Protein AF-T0TGS4-F1 (afdb_monomer)

Foldseek 3Di:
DCPDPVVVVVCVVVVDDDQDPVDNDPVSLVVLLCPLQVDPDDDDDDPPDPLLDLVVLLSVLVSCQSSVHWDKDKDWDFDPDVVRVVVVTDIDMDIFDTHGLPPQPDSDPVSSVVSSVVNVVRVVVRVVVVVVVVVVVVPPD

pLDDT: mean 76.98, std 15.71, range [35.34, 95.62]

Radius of gyration: 17.32 Å; Cα contacts (8 Å, |Δi|>4): 120; chains: 1; bounding box: 46×29×47 Å

Solvent-accessible surface area (backbone atoms only — not comparable to full-atom values): 8720 Å² total; per-residue (Å²): 132,68,85,48,71,68,60,34,48,52,44,46,73,74,65,59,71,91,74,58,77,90,65,70,45,78,69,57,58,48,54,60,27,49,46,49,62,77,43,102,53,84,84,88,81,79,69,92,55,63,98,77,45,62,70,54,38,40,56,51,46,54,41,31,60,77,36,71,48,65,48,69,52,72,48,82,46,56,64,93,46,71,66,38,57,73,72,65,53,71,71,47,74,49,74,49,70,73,44,78,58,83,84,55,88,52,89,48,72,69,39,30,48,52,49,37,48,55,54,45,54,44,50,54,51,49,50,57,55,51,48,60,66,55,58,63,63,77,72,77,122

Nearest PDB structures (foldseek):
  2kgw-assembly1_A  TM=3.150E-01  e=1.676E+00  Mycobacterium tuberculosis
  5k0t-assembly3_C  TM=2.343E-01  e=8.956E-01  Brucella suis 1330

Structure (mmCIF, N/CA/C/O backbone):
data_AF-T0TGS4-F1
#
_entry.id   AF-T0TGS4-F1
#
loop_
_atom_site.group_PDB
_atom_site.id
_atom_site.type_symbol
_atom_site.label_atom_id
_atom_site.label_alt_id
_atom_site.label_comp_id
_atom_site.label_asym_id
_atom_site.label_entity_id
_atom_site.label_seq_id
_atom_site.pdbx_PDB_ins_code
_atom_site.Cartn_x
_atom_site.Cartn_y
_atom_site.Cartn_z
_atom_site.occupancy
_atom_site.B_iso_or_equiv
_atom_site.auth_seq_id
_atom_site.auth_comp_id
_atom_site.auth_asym_id
_atom_site.auth_atom_id
_atom_site.pdbx_PDB_model_num
ATOM 1 N N . MET A 1 1 ? -9.926 7.895 -18.539 1.00 49.09 1 MET A N 1
ATOM 2 C CA . MET A 1 1 ? -9.840 6.414 -18.440 1.00 49.09 1 MET A CA 1
ATOM 3 C C . MET A 1 1 ? -11.183 5.696 -18.678 1.00 49.09 1 MET A C 1
ATOM 5 O O . MET A 1 1 ? -11.151 4.517 -18.992 1.00 49.09 1 MET A O 1
ATOM 9 N N . PHE A 1 2 ? -12.346 6.371 -18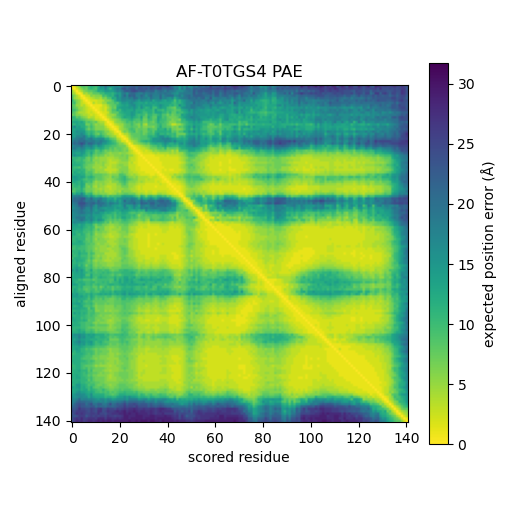.603 1.00 38.56 2 PHE A N 1
ATOM 10 C CA . PHE A 1 2 ? -13.676 5.739 -18.755 1.00 38.56 2 PHE A CA 1
ATOM 11 C C . PHE A 1 2 ? -14.432 6.046 -20.070 1.00 38.56 2 PHE A C 1
ATOM 13 O O . PHE A 1 2 ? -15.553 5.578 -20.232 1.00 38.56 2 PHE A O 1
ATOM 20 N N . GLU A 1 3 ? -13.856 6.799 -21.014 1.00 48.00 3 GLU A N 1
ATOM 21 C CA . GLU A 1 3 ? -14.573 7.244 -22.228 1.00 48.00 3 GLU A CA 1
ATOM 22 C C . GLU A 1 3 ? -14.690 6.175 -23.328 1.00 48.00 3 GLU A C 1
ATOM 24 O O . GLU A 1 3 ? -15.605 6.221 -24.147 1.00 48.00 3 GLU A O 1
ATOM 29 N N . ASN A 1 4 ? -13.812 5.167 -23.344 1.00 59.94 4 ASN A N 1
ATOM 30 C CA . ASN A 1 4 ? -13.871 4.104 -24.345 1.00 59.94 4 ASN A CA 1
ATOM 31 C C . ASN A 1 4 ? -14.807 2.974 -23.875 1.00 59.94 4 ASN A C 1
ATOM 33 O O . ASN A 1 4 ? -14.529 2.316 -22.871 1.00 59.94 4 ASN A O 1
ATOM 37 N N . ARG A 1 5 ? -15.913 2.734 -24.599 1.00 60.00 5 ARG A N 1
ATOM 38 C CA . ARG A 1 5 ? -16.982 1.776 -24.230 1.00 60.00 5 ARG A CA 1
ATOM 39 C C . ARG A 1 5 ? -16.473 0.362 -23.931 1.00 60.00 5 ARG A C 1
ATOM 41 O O . ARG A 1 5 ? -16.997 -0.279 -23.026 1.00 60.00 5 ARG A O 1
ATOM 48 N N . ILE A 1 6 ? -15.454 -0.108 -24.650 1.00 63.34 6 ILE A N 1
ATOM 49 C CA . ILE A 1 6 ? -14.900 -1.462 -24.482 1.00 63.34 6 ILE A CA 1
ATOM 50 C C . ILE A 1 6 ? -14.026 -1.539 -23.223 1.00 63.34 6 ILE A C 1
ATOM 52 O O . ILE A 1 6 ? -14.181 -2.445 -22.406 1.00 63.34 6 ILE A O 1
ATOM 56 N N . PHE A 1 7 ? -13.156 -0.548 -23.024 1.00 59.53 7 PHE A N 1
ATOM 57 C CA . PHE A 1 7 ? -12.259 -0.478 -21.868 1.00 59.53 7 PHE A CA 1
ATOM 58 C C . PHE A 1 7 ? -13.027 -0.205 -20.566 1.00 59.53 7 PHE A C 1
ATOM 60 O O . PHE A 1 7 ? -12.767 -0.826 -19.539 1.00 59.53 7 PHE A O 1
ATOM 67 N N . GLY A 1 8 ? -14.045 0.660 -20.622 1.00 60.84 8 GLY A N 1
ATOM 68 C CA . GLY A 1 8 ? -14.946 0.928 -19.504 1.00 60.84 8 GLY A CA 1
ATOM 69 C C . GLY A 1 8 ? -15.797 -0.284 -19.114 1.00 60.84 8 GLY A C 1
ATOM 70 O O . GLY A 1 8 ? -16.033 -0.497 -17.926 1.00 60.84 8 GLY A O 1
ATOM 71 N N . TRP A 1 9 ? -16.223 -1.106 -20.080 1.00 63.94 9 TRP A N 1
ATOM 72 C CA . TRP A 1 9 ? -16.910 -2.371 -19.799 1.00 63.94 9 TRP A CA 1
ATOM 73 C C . TRP A 1 9 ? -15.977 -3.387 -19.124 1.00 63.94 9 TRP A C 1
ATOM 75 O O . TRP A 1 9 ? -16.340 -3.939 -18.087 1.00 63.94 9 TRP A O 1
ATOM 85 N N . TRP A 1 10 ? -14.750 -3.553 -19.628 1.00 61.75 10 TRP A N 1
ATOM 86 C CA . TRP A 1 10 ? -13.732 -4.426 -19.026 1.00 61.75 10 TRP A CA 1
ATOM 87 C C . TRP A 1 10 ? -13.381 -4.030 -17.587 1.00 61.75 10 TRP A C 1
ATOM 89 O O . TRP A 1 10 ? -13.387 -4.865 -16.687 1.00 61.75 10 TRP A O 1
ATOM 99 N N . ILE A 1 11 ? -13.150 -2.740 -17.340 1.00 63.53 11 ILE A N 1
ATOM 100 C CA . ILE A 1 11 ? -12.844 -2.213 -16.003 1.00 63.53 11 ILE A CA 1
ATOM 101 C C . ILE A 1 11 ? -13.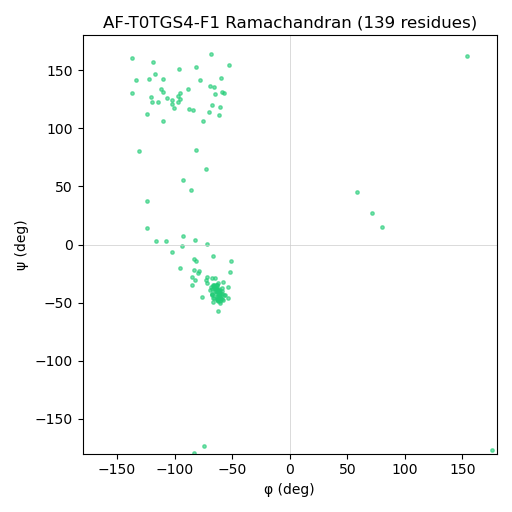995 -2.474 -15.017 1.00 63.53 11 ILE A C 1
ATOM 103 O O . ILE A 1 11 ? -13.753 -2.857 -13.871 1.00 63.53 11 ILE A O 1
ATOM 107 N N . ARG A 1 12 ? -15.251 -2.331 -15.462 1.00 64.31 12 ARG A N 1
ATOM 108 C CA . ARG A 1 12 ? -16.431 -2.655 -14.642 1.00 64.31 12 ARG A CA 1
ATOM 109 C C . ARG A 1 12 ? -16.556 -4.157 -14.374 1.00 64.31 12 ARG A C 1
ATOM 111 O O . ARG A 1 12 ? -16.894 -4.530 -13.255 1.00 64.31 12 ARG A O 1
ATOM 118 N N . MET A 1 13 ? -16.238 -5.008 -15.352 1.00 63.59 13 MET A N 1
ATOM 119 C CA . MET A 1 13 ? -16.202 -6.468 -15.174 1.00 63.59 13 MET A CA 1
ATOM 120 C C . MET A 1 13 ? -15.132 -6.903 -14.161 1.00 63.59 13 MET A C 1
ATOM 122 O O . MET A 1 13 ? -15.381 -7.804 -13.364 1.00 63.59 13 MET A O 1
ATOM 126 N N . CYS A 1 14 ? -13.990 -6.210 -14.107 1.00 62.06 14 CYS A N 1
ATOM 127 C CA . CYS A 1 14 ? -12.951 -6.418 -13.090 1.00 62.06 14 CYS A CA 1
ATOM 128 C C . CYS A 1 14 ? -13.344 -5.918 -11.683 1.00 62.06 14 CYS A C 1
ATOM 130 O O . CYS A 1 14 ? -12.550 -6.019 -10.750 1.00 62.06 14 CYS A O 1
ATOM 132 N N . GLY A 1 15 ? -14.555 -5.375 -11.507 1.00 62.75 15 GLY A N 1
ATOM 133 C CA . GLY A 1 15 ? -15.056 -4.898 -10.219 1.00 62.75 15 GLY A CA 1
ATOM 134 C C . GLY A 1 15 ? -14.545 -3.516 -9.813 1.00 62.75 15 GLY A C 1
ATOM 135 O O . GLY A 1 15 ? -14.683 -3.144 -8.646 1.00 62.75 15 GLY A O 1
ATOM 136 N N . ALA A 1 16 ? -13.970 -2.742 -10.740 1.00 66.62 16 ALA A N 1
ATOM 137 C CA . ALA A 1 16 ? -13.590 -1.366 -10.457 1.00 66.62 16 ALA A CA 1
ATOM 138 C C . ALA A 1 16 ? -14.839 -0.495 -10.275 1.00 66.62 16 ALA A C 1
ATOM 140 O O . ALA A 1 16 ? -15.802 -0.566 -11.042 1.00 66.62 16 ALA A O 1
ATOM 141 N N . PHE A 1 17 ? -14.802 0.356 -9.259 1.00 68.12 17 PHE A N 1
ATOM 142 C CA . PHE A 1 17 ? -15.886 1.257 -8.898 1.00 68.12 17 PHE A CA 1
ATOM 143 C C . PHE A 1 17 ? -15.371 2.699 -8.921 1.00 68.12 17 PHE A C 1
ATOM 145 O O . PHE A 1 17 ? -14.217 2.942 -8.556 1.00 68.12 17 PHE A O 1
ATOM 152 N N . PRO A 1 18 ? -16.190 3.663 -9.372 1.00 61.66 18 PRO A N 1
ATOM 153 C CA . PRO A 1 18 ? -15.809 5.065 -9.333 1.00 61.66 18 PRO A CA 1
ATOM 154 C C . PRO A 1 18 ? -15.670 5.510 -7.873 1.00 61.66 18 PRO A C 1
ATOM 156 O O . PRO A 1 18 ? -16.563 5.279 -7.057 1.00 61.66 18 PRO A O 1
ATOM 159 N N . ILE A 1 19 ? -14.542 6.137 -7.550 1.00 62.78 19 ILE A N 1
ATOM 160 C CA . ILE A 1 19 ? -14.341 6.827 -6.276 1.00 62.78 19 ILE A CA 1
ATOM 161 C C . ILE A 1 19 ? -14.549 8.310 -6.556 1.00 62.78 19 ILE A C 1
ATOM 163 O O . ILE A 1 19 ? -13.814 8.890 -7.355 1.00 62.78 19 ILE A O 1
ATOM 167 N N . ASP A 1 20 ? -15.563 8.897 -5.923 1.00 60.47 20 ASP A N 1
ATOM 168 C CA . ASP A 1 20 ? -15.764 10.343 -5.923 1.00 60.47 20 ASP A CA 1
ATOM 169 C C . ASP A 1 20 ? -14.662 10.987 -5.072 1.00 60.47 20 ASP A C 1
ATOM 171 O O . ASP A 1 20 ? -14.550 10.721 -3.871 1.00 60.47 20 ASP A O 1
ATOM 175 N N . ARG A 1 21 ? -13.796 11.755 -5.737 1.00 57.50 21 ARG A N 1
ATOM 176 C CA . ARG A 1 21 ? -12.652 12.445 -5.128 1.00 57.50 21 ARG A CA 1
ATOM 177 C C . ARG A 1 21 ? -12.971 13.890 -4.759 1.00 57.50 21 ARG A C 1
ATOM 179 O O . ARG A 1 21 ? -12.247 14.456 -3.951 1.00 57.50 21 ARG A O 1
ATOM 186 N N . GLU A 1 22 ? -14.009 14.477 -5.351 1.00 53.97 22 GLU A N 1
ATOM 187 C CA . GLU A 1 22 ? -14.363 15.886 -5.145 1.00 53.97 22 GLU A CA 1
ATOM 188 C C . GLU A 1 22 ? -15.181 16.061 -3.865 1.00 53.97 22 GLU A C 1
ATOM 190 O O . GLU A 1 22 ? -15.047 17.070 -3.179 1.00 53.97 22 GLU A O 1
ATOM 195 N N . ASN A 1 23 ? -15.961 15.043 -3.491 1.00 52.88 23 ASN A N 1
ATOM 196 C CA . ASN A 1 23 ? -16.652 14.980 -2.207 1.00 52.88 23 ASN A CA 1
ATOM 197 C C . ASN A 1 23 ? -16.413 13.625 -1.522 1.00 52.88 23 ASN A C 1
ATOM 199 O O . ASN A 1 23 ? -17.288 12.750 -1.558 1.00 52.88 23 ASN A O 1
ATOM 203 N N . PRO A 1 24 ? -15.259 13.427 -0.853 1.00 57.72 24 PRO A N 1
ATOM 204 C CA . PRO A 1 24 ? -14.954 12.207 -0.111 1.00 57.72 24 PRO A CA 1
ATOM 205 C C . PRO A 1 24 ? -15.781 12.137 1.186 1.00 57.72 24 PRO A C 1
ATOM 207 O O . PRO A 1 24 ? -15.269 12.182 2.301 1.00 57.72 24 PRO A O 1
ATOM 210 N N . GLY A 1 25 ? -17.104 12.037 1.068 1.00 59.38 25 GLY A N 1
ATOM 211 C CA . GLY A 1 25 ? -17.981 11.782 2.204 1.00 59.38 25 GLY A CA 1
ATOM 212 C C . GLY A 1 25 ? -17.782 10.362 2.744 1.00 59.38 25 GLY A C 1
ATOM 213 O O . GLY A 1 25 ? -17.306 9.469 2.041 1.00 59.38 25 GLY A O 1
ATOM 214 N N . GLN A 1 26 ? -18.253 10.088 3.967 1.00 63.06 26 GLN A N 1
ATOM 215 C CA . GLN A 1 26 ? -18.182 8.748 4.586 1.00 63.06 26 GLN A CA 1
ATOM 216 C C . GLN A 1 26 ? -18.737 7.611 3.701 1.00 63.06 26 GLN A C 1
ATOM 218 O O . GLN A 1 26 ? -18.366 6.446 3.851 1.00 63.06 26 GLN A O 1
ATOM 223 N N . LYS A 1 27 ? -19.629 7.931 2.753 1.00 65.19 27 LYS A N 1
ATOM 224 C CA . LYS A 1 27 ? -20.171 6.973 1.780 1.00 65.19 27 LYS A CA 1
ATOM 225 C C . LYS A 1 27 ? -19.112 6.455 0.796 1.00 65.19 27 LYS A C 1
ATOM 227 O O . LYS A 1 27 ? -19.177 5.276 0.452 1.00 65.19 27 LYS A O 1
ATOM 232 N N . ALA A 1 28 ? -18.136 7.275 0.399 1.00 69.00 28 ALA A N 1
ATOM 233 C CA . ALA A 1 28 ? -17.109 6.913 -0.581 1.00 69.00 28 ALA A CA 1
ATOM 234 C C . ALA A 1 28 ? -16.174 5.804 -0.063 1.00 69.00 28 ALA A C 1
ATOM 236 O O . ALA A 1 28 ? -15.829 4.887 -0.804 1.00 69.00 28 ALA A O 1
ATOM 237 N N . ILE A 1 29 ? -15.845 5.814 1.235 1.00 77.81 29 ILE A N 1
ATOM 238 C CA . ILE A 1 29 ? -15.015 4.773 1.872 1.00 77.81 29 ILE A CA 1
ATOM 239 C C . ILE A 1 29 ? -15.816 3.530 2.292 1.00 77.81 29 ILE A C 1
ATOM 241 O O . ILE A 1 29 ? -15.268 2.436 2.421 1.00 77.81 29 ILE A O 1
ATOM 245 N N . LYS A 1 30 ? -17.137 3.653 2.478 1.00 82.31 30 LYS A N 1
ATOM 246 C CA . LYS A 1 30 ? -17.989 2.551 2.954 1.00 82.31 30 LYS A CA 1
ATOM 247 C C . LYS A 1 30 ? -18.043 1.384 1.969 1.00 82.31 30 LYS A C 1
ATOM 249 O O . LYS A 1 30 ? -18.079 0.228 2.393 1.00 82.31 30 LYS A O 1
ATOM 254 N N . TYR A 1 31 ? -18.068 1.679 0.670 1.00 85.00 31 TYR A N 1
ATOM 255 C CA . TYR A 1 31 ? -18.081 0.656 -0.373 1.00 85.00 31 TYR A CA 1
ATOM 256 C C . TYR A 1 31 ? -16.816 -0.226 -0.349 1.00 85.00 31 TYR A C 1
ATOM 258 O O . TYR A 1 31 ? -16.977 -1.435 -0.157 1.00 85.00 31 TYR A O 1
ATOM 266 N N . PRO A 1 32 ? -15.580 0.318 -0.457 1.00 86.00 32 PRO A N 1
ATOM 267 C CA . PRO A 1 32 ? -14.370 -0.504 -0.419 1.00 86.00 32 PRO A CA 1
ATOM 268 C C . PRO A 1 32 ? -14.245 -1.310 0.874 1.00 86.00 32 PRO A C 1
ATOM 270 O O . PRO A 1 32 ? -13.914 -2.491 0.823 1.00 86.00 32 PRO A O 1
ATOM 273 N N . ILE A 1 33 ? -14.588 -0.723 2.026 1.00 89.62 33 ILE A N 1
ATOM 274 C CA . ILE A 1 33 ? -14.547 -1.424 3.318 1.00 89.62 33 ILE A CA 1
ATOM 275 C C . ILE A 1 33 ? -15.513 -2.615 3.337 1.00 89.62 33 ILE A C 1
ATOM 277 O O . ILE A 1 33 ? -15.144 -3.713 3.753 1.00 89.62 33 ILE A O 1
ATOM 281 N N . ASN A 1 34 ? -16.755 -2.424 2.885 1.00 89.31 34 ASN A N 1
ATOM 282 C CA . ASN A 1 34 ? -17.731 -3.512 2.824 1.00 89.31 34 ASN A CA 1
ATOM 283 C C . ASN A 1 34 ? -17.297 -4.613 1.856 1.00 89.31 34 ASN A C 1
ATOM 285 O O . ASN A 1 34 ? -17.488 -5.786 2.164 1.00 89.31 34 ASN A O 1
ATOM 289 N N . MET A 1 35 ? -16.727 -4.240 0.711 1.00 89.25 35 MET A N 1
ATOM 290 C CA . MET A 1 35 ? -16.223 -5.180 -0.285 1.00 89.25 35 MET A CA 1
ATOM 291 C C . MET A 1 35 ? -15.110 -6.053 0.314 1.00 89.25 35 MET A C 1
ATOM 293 O O . MET A 1 35 ? -15.232 -7.279 0.289 1.00 89.25 35 MET A O 1
ATOM 297 N N . LEU A 1 36 ? -14.114 -5.432 0.955 1.00 90.88 36 LEU A N 1
ATOM 298 C CA . LEU A 1 36 ? -13.004 -6.123 1.622 1.00 90.88 36 LEU A CA 1
ATOM 299 C C . LEU A 1 36 ? -13.465 -7.030 2.775 1.00 90.88 36 LEU A C 1
ATOM 301 O O . LEU A 1 36 ? -12.864 -8.068 3.019 1.00 90.88 36 LEU A O 1
ATOM 305 N N . ARG A 1 37 ? -14.534 -6.662 3.494 1.00 90.25 37 ARG A N 1
ATOM 306 C CA . ARG A 1 37 ? -15.037 -7.443 4.641 1.00 90.25 37 ARG A CA 1
ATOM 307 C C . ARG A 1 37 ? -15.984 -8.579 4.273 1.00 90.25 37 ARG A C 1
ATOM 309 O O . ARG A 1 37 ? -16.054 -9.561 5.003 1.00 90.25 37 ARG A O 1
ATOM 316 N N . LYS A 1 38 ? -16.805 -8.398 3.237 1.00 89.44 38 LYS A N 1
ATOM 317 C CA . LYS A 1 38 ? -17.917 -9.310 2.908 1.00 89.44 38 LYS A CA 1
ATOM 318 C C . LYS A 1 38 ? -17.611 -10.247 1.746 1.00 89.44 38 LYS A C 1
ATOM 320 O O . LYS A 1 38 ? -18.437 -11.098 1.433 1.00 89.44 38 LYS A O 1
ATOM 325 N N . SER A 1 39 ? -16.480 -10.072 1.072 1.00 86.06 39 SER A N 1
ATOM 326 C CA . SER A 1 39 ? -16.105 -10.889 -0.079 1.00 86.06 39 SER A CA 1
ATOM 327 C C . SER A 1 39 ? -14.633 -11.273 -0.026 1.00 86.06 39 SER A C 1
ATOM 329 O O . SER A 1 39 ? -13.848 -10.623 0.652 1.00 86.06 39 SER A O 1
ATOM 331 N N . ASN A 1 40 ? -14.252 -12.314 -0.767 1.00 84.25 40 ASN A N 1
ATOM 332 C CA . ASN A 1 40 ? -12.860 -12.747 -0.899 1.00 84.25 40 ASN A CA 1
ATOM 333 C C . ASN A 1 40 ? -12.131 -11.975 -2.015 1.00 84.25 40 ASN A C 1
ATOM 335 O O . ASN A 1 40 ? -11.538 -12.566 -2.915 1.00 84.25 40 ASN A O 1
ATOM 339 N N . ARG A 1 41 ? -12.288 -10.649 -2.035 1.00 84.25 41 ARG A N 1
ATOM 340 C CA . ARG A 1 41 ? -11.755 -9.771 -3.083 1.00 84.25 41 ARG A CA 1
ATOM 341 C C . ARG A 1 41 ? -10.742 -8.799 -2.494 1.00 84.25 41 ARG A C 1
ATOM 343 O O . ARG A 1 41 ? -10.911 -8.316 -1.378 1.00 84.25 41 ARG A O 1
ATOM 350 N N . SER A 1 42 ? -9.740 -8.465 -3.297 1.00 86.88 42 SER A N 1
ATOM 351 C CA . SER A 1 42 ? -8.730 -7.461 -2.969 1.00 86.88 42 SER A CA 1
ATOM 352 C C . SER A 1 42 ? -9.092 -6.106 -3.568 1.00 86.88 42 SER A C 1
ATOM 354 O O . SER A 1 42 ? -9.724 -6.023 -4.622 1.00 86.88 42 SER A O 1
ATOM 356 N N . LEU A 1 43 ? -8.659 -5.033 -2.908 1.00 87.88 43 LEU A N 1
ATOM 357 C CA . LEU A 1 43 ? -8.727 -3.678 -3.444 1.00 87.88 43 LEU A CA 1
ATOM 358 C C . LEU A 1 43 ? -7.344 -3.273 -3.947 1.00 87.88 43 LEU A C 1
ATOM 360 O O . LEU A 1 43 ? -6.401 -3.215 -3.164 1.00 87.88 43 LEU A O 1
ATOM 364 N N . VAL A 1 44 ? -7.247 -2.944 -5.232 1.00 87.06 44 VAL A N 1
ATOM 365 C CA . VAL A 1 44 ? -6.068 -2.278 -5.793 1.00 87.06 44 VAL A CA 1
ATOM 366 C C . VAL A 1 44 ? -6.343 -0.780 -5.816 1.00 87.06 44 VAL A C 1
ATOM 368 O O . VAL A 1 44 ? -7.351 -0.340 -6.371 1.00 87.06 44 VAL A O 1
ATOM 371 N N . MET A 1 45 ? -5.457 0.000 -5.202 1.00 81.69 45 MET A N 1
ATOM 372 C CA . MET A 1 45 ? -5.533 1.457 -5.191 1.00 81.69 45 MET A CA 1
ATOM 373 C C . MET A 1 45 ? -4.273 2.035 -5.822 1.00 81.69 45 MET A C 1
ATOM 375 O O . MET A 1 45 ? -3.163 1.715 -5.410 1.00 81.69 45 MET A O 1
ATOM 379 N N . PHE A 1 46 ? -4.463 2.909 -6.807 1.00 76.62 46 PHE A N 1
ATOM 380 C CA . PHE A 1 46 ? -3.376 3.668 -7.409 1.00 76.62 46 PHE A CA 1
ATOM 381 C C . PHE A 1 46 ? -3.329 5.052 -6.759 1.00 76.62 46 PHE A C 1
ATOM 383 O O . PHE A 1 46 ? -4.344 5.758 -6.814 1.00 76.62 46 PHE A O 1
ATOM 390 N N . PRO A 1 47 ? -2.199 5.465 -6.160 1.00 66.00 47 PRO A N 1
ATOM 391 C CA . PRO A 1 47 ? -2.049 6.830 -5.687 1.00 66.00 47 PRO A CA 1
ATOM 392 C C . PRO A 1 47 ? -2.155 7.784 -6.873 1.00 66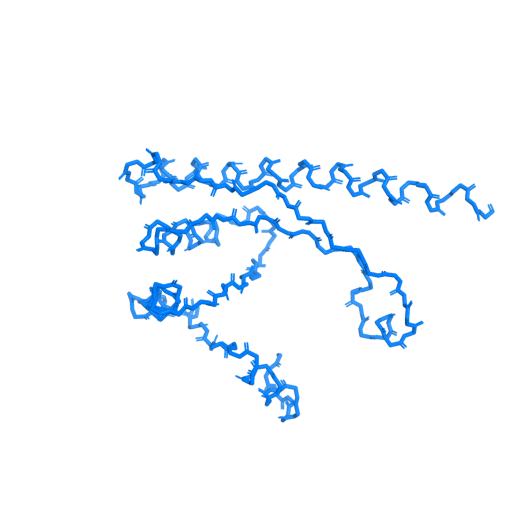.00 47 PRO A C 1
ATOM 394 O O . PRO A 1 47 ? -1.312 7.796 -7.764 1.00 66.00 47 PRO A O 1
ATOM 397 N N . SER A 1 48 ? -3.232 8.567 -6.929 1.00 51.91 48 SER A N 1
ATOM 398 C CA . SER A 1 48 ? -3.334 9.674 -7.875 1.00 51.91 48 SER A CA 1
ATOM 399 C C . SER A 1 48 ? -2.579 10.868 -7.301 1.00 51.91 48 SER A C 1
ATOM 401 O O . SER A 1 48 ? -3.173 11.721 -6.652 1.00 51.91 48 SER A O 1
ATOM 403 N N . GLY A 1 49 ? -1.262 10.860 -7.473 1.00 53.03 49 GLY A N 1
ATOM 404 C CA . GLY A 1 49 ? -0.305 11.787 -6.870 1.00 53.03 49 GLY A CA 1
ATOM 405 C C . GLY A 1 49 ? 1.056 11.100 -6.770 1.00 53.03 49 GLY A C 1
ATOM 406 O O . GLY A 1 49 ? 1.125 9.876 -6.890 1.00 53.03 49 GLY A O 1
ATOM 407 N N . SER A 1 50 ? 2.149 11.854 -6.597 1.00 47.47 50 SER A N 1
ATOM 408 C CA . SER A 1 50 ? 3.465 11.235 -6.375 1.00 47.47 50 SER A CA 1
ATOM 409 C C . SER A 1 50 ? 3.376 10.240 -5.209 1.00 47.47 50 SER A C 1
ATOM 411 O O . SER A 1 50 ? 2.530 10.389 -4.324 1.00 47.47 50 SER A O 1
ATOM 413 N N . ARG A 1 51 ? 4.256 9.231 -5.173 1.00 56.75 51 ARG A N 1
ATOM 414 C CA . ARG A 1 51 ? 4.321 8.224 -4.088 1.00 56.75 51 ARG A CA 1
ATOM 415 C C . ARG A 1 51 ? 4.383 8.851 -2.679 1.00 56.75 51 ARG A C 1
ATOM 417 O O . ARG A 1 51 ? 4.110 8.179 -1.690 1.00 56.75 51 ARG A O 1
ATOM 424 N N . HIS A 1 52 ? 4.667 10.152 -2.603 1.00 55.25 52 HIS A N 1
ATOM 425 C CA . HIS A 1 52 ? 4.769 10.967 -1.402 1.00 55.25 52 HIS A CA 1
ATOM 426 C C . HIS A 1 52 ? 3.486 11.715 -0.995 1.00 55.25 52 HIS A C 1
ATOM 428 O O . HIS A 1 52 ? 3.507 12.377 0.035 1.00 55.25 52 HIS A O 1
ATOM 434 N N . SER A 1 53 ? 2.369 11.635 -1.731 1.00 61.66 53 SER A N 1
ATOM 435 C CA . SER A 1 53 ? 1.157 12.383 -1.352 1.00 61.66 53 SER A CA 1
ATOM 436 C C . SER A 1 53 ? 0.540 11.858 -0.047 1.00 61.66 53 SER A C 1
ATOM 438 O O . SER A 1 53 ? 0.132 10.694 0.020 1.00 61.66 53 SER A O 1
ATOM 440 N N . THR A 1 54 ? 0.440 12.721 0.966 1.00 62.84 54 THR A N 1
ATOM 441 C CA . THR A 1 54 ? -0.098 12.403 2.301 1.00 62.84 54 THR A CA 1
ATOM 442 C C . THR A 1 54 ? -1.576 12.003 2.251 1.00 62.84 54 THR A C 1
ATOM 444 O O . THR A 1 54 ? -1.970 11.030 2.894 1.00 62.84 54 THR A O 1
ATOM 447 N N . ASP A 1 55 ? -2.374 12.663 1.407 1.00 65.62 55 ASP A N 1
ATOM 448 C CA . ASP A 1 55 ? -3.824 12.431 1.305 1.00 65.62 55 ASP A CA 1
ATOM 449 C C . ASP A 1 55 ? -4.175 11.003 0.872 1.00 65.62 55 ASP A C 1
ATOM 451 O O . ASP A 1 55 ? -5.077 10.370 1.428 1.00 65.62 55 ASP A O 1
ATOM 455 N N . VAL A 1 56 ? -3.428 10.442 -0.087 1.00 68.38 56 VAL A N 1
ATOM 456 C CA . VAL A 1 56 ? -3.650 9.055 -0.515 1.00 68.38 56 VAL A CA 1
ATOM 457 C C . VAL A 1 56 ? -3.283 8.082 0.602 1.00 68.38 56 VAL A C 1
ATOM 459 O O . VAL A 1 56 ? -4.020 7.124 0.852 1.00 68.38 56 VAL A O 1
ATOM 462 N N . LYS A 1 57 ? -2.159 8.321 1.285 1.00 75.19 57 LYS A N 1
ATOM 463 C CA . LYS A 1 57 ? -1.684 7.449 2.367 1.00 75.19 57 LYS A CA 1
ATOM 464 C C . LYS A 1 57 ? -2.688 7.420 3.526 1.00 75.19 57 LYS A C 1
ATOM 466 O O . LYS A 1 57 ? -2.989 6.338 4.030 1.00 75.19 57 LYS A O 1
ATOM 471 N N . GLY A 1 58 ? -3.301 8.561 3.854 1.00 80.50 58 GLY A N 1
ATOM 472 C CA . GLY A 1 58 ? -4.398 8.646 4.823 1.00 80.50 58 GLY A CA 1
ATOM 473 C C . GLY A 1 58 ? -5.635 7.836 4.420 1.00 80.50 58 GLY A C 1
ATOM 474 O O . GLY A 1 58 ? -6.152 7.054 5.221 1.00 80.50 58 GLY A O 1
ATOM 475 N N . GLY A 1 59 ? -6.080 7.939 3.164 1.00 82.31 59 GLY A N 1
ATOM 476 C CA . GLY A 1 59 ? -7.221 7.161 2.662 1.00 82.31 59 GLY A CA 1
ATOM 477 C C . GLY A 1 59 ? -7.003 5.644 2.734 1.00 82.31 59 GLY A C 1
ATOM 478 O O . GLY A 1 59 ? -7.890 4.902 3.170 1.00 82.31 59 GLY A O 1
ATOM 479 N N . VAL A 1 60 ? -5.804 5.181 2.364 1.00 87.44 60 VAL A N 1
ATOM 480 C CA . VAL A 1 60 ? -5.406 3.767 2.475 1.00 87.44 60 VAL A CA 1
ATOM 481 C C . VAL A 1 60 ? -5.405 3.311 3.937 1.00 87.44 60 VAL A C 1
ATOM 483 O O . VAL A 1 60 ? -5.973 2.257 4.238 1.00 87.44 60 VAL A O 1
ATOM 486 N N . ALA A 1 61 ? -4.835 4.110 4.846 1.00 88.56 61 ALA A N 1
ATOM 487 C CA . ALA A 1 61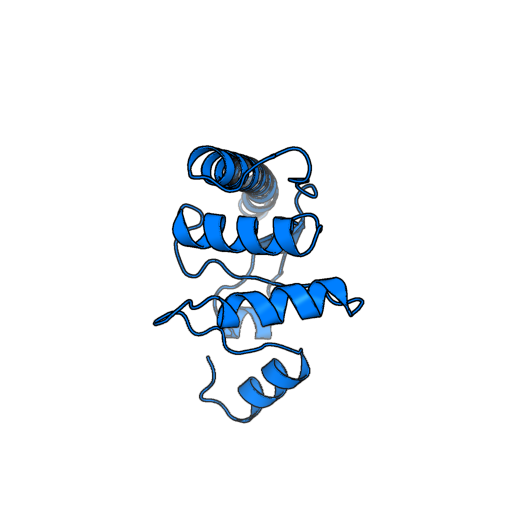 ? -4.770 3.801 6.276 1.00 88.56 61 ALA A CA 1
ATOM 488 C C . ALA A 1 61 ? -6.168 3.599 6.885 1.00 88.56 61 ALA A C 1
ATOM 490 O O . ALA A 1 61 ? -6.429 2.589 7.546 1.00 88.56 61 ALA A O 1
ATOM 491 N N . VAL A 1 62 ? -7.102 4.513 6.596 1.00 88.25 62 VAL A N 1
ATOM 492 C CA . VAL A 1 62 ? -8.486 4.443 7.090 1.00 88.25 62 VAL A CA 1
ATOM 493 C C . VAL A 1 62 ? -9.198 3.189 6.578 1.00 88.25 62 VAL A C 1
ATOM 495 O O . VAL A 1 62 ? -9.802 2.456 7.368 1.00 88.25 62 VAL A O 1
ATOM 498 N N . ILE A 1 63 ? -9.109 2.902 5.275 1.00 89.50 63 ILE A N 1
ATOM 499 C CA . ILE A 1 63 ? -9.758 1.725 4.678 1.00 89.50 63 ILE A CA 1
ATOM 500 C C . ILE A 1 63 ? -9.196 0.440 5.287 1.00 89.50 63 ILE A C 1
ATOM 502 O O . ILE A 1 63 ? -9.973 -0.410 5.729 1.00 89.50 63 ILE A O 1
ATOM 506 N N . ALA A 1 64 ? -7.870 0.309 5.356 1.00 92.12 64 ALA A N 1
ATOM 507 C CA . ALA A 1 64 ? -7.211 -0.876 5.894 1.00 92.12 64 ALA A CA 1
ATOM 508 C C . ALA A 1 64 ? -7.585 -1.114 7.366 1.00 92.12 64 ALA A C 1
ATOM 510 O O . ALA A 1 64 ? -7.946 -2.236 7.741 1.00 92.12 64 ALA A O 1
ATOM 511 N N . LYS A 1 65 ? -7.617 -0.053 8.186 1.00 91.81 65 LYS A N 1
ATOM 512 C CA . LYS A 1 65 ? -7.962 -0.149 9.610 1.00 91.81 65 LYS A CA 1
ATOM 513 C C . LYS A 1 65 ? -9.410 -0.577 9.817 1.00 91.81 65 LYS A C 1
ATOM 515 O O . LYS A 1 65 ? -9.685 -1.471 10.619 1.00 91.81 65 LYS A O 1
ATOM 520 N N . MET A 1 66 ? -10.343 0.030 9.085 1.00 90.69 66 MET A N 1
ATOM 521 C CA . MET A 1 66 ? -11.774 -0.273 9.200 1.00 90.69 66 MET A CA 1
ATOM 522 C C . MET A 1 66 ? -12.140 -1.646 8.621 1.00 90.69 66 MET A C 1
ATOM 524 O O . MET A 1 66 ? -13.053 -2.311 9.127 1.00 90.69 66 MET A O 1
ATOM 528 N N . ALA A 1 67 ? -11.441 -2.074 7.567 1.00 92.88 67 ALA A N 1
ATOM 529 C CA . ALA A 1 67 ? -11.615 -3.387 6.957 1.00 92.88 67 ALA A CA 1
ATOM 530 C C . ALA A 1 67 ? -10.867 -4.507 7.700 1.00 92.88 67 ALA A C 1
ATOM 532 O O . ALA A 1 67 ? -11.203 -5.669 7.493 1.00 92.88 67 ALA A O 1
ATOM 533 N N . LYS A 1 68 ? -9.928 -4.168 8.600 1.00 92.94 68 LYS A N 1
ATOM 534 C CA . LYS A 1 68 ? -9.036 -5.106 9.308 1.00 92.94 68 LYS A CA 1
ATOM 535 C C . LYS A 1 68 ? -8.193 -5.951 8.346 1.00 92.94 68 LYS A C 1
ATOM 537 O O . LYS A 1 68 ? -8.081 -7.163 8.511 1.00 92.94 68 LYS A O 1
ATOM 542 N N . VAL A 1 69 ? -7.619 -5.302 7.337 1.00 94.56 69 VAL A N 1
ATOM 543 C CA . VAL A 1 69 ? -6.765 -5.944 6.326 1.00 94.56 69 VAL A CA 1
ATOM 544 C C . VAL A 1 69 ? -5.359 -5.353 6.348 1.00 94.56 69 VAL A C 1
ATOM 546 O O . VAL A 1 69 ? -5.163 -4.221 6.788 1.00 94.56 69 VAL A O 1
ATOM 549 N N . LYS A 1 70 ? -4.386 -6.125 5.856 1.00 95.50 70 LYS A N 1
ATOM 550 C CA . LYS A 1 70 ? -3.009 -5.661 5.646 1.00 95.50 70 LYS A CA 1
ATOM 551 C C . LYS A 1 70 ? -2.900 -4.883 4.338 1.00 95.50 70 LYS A C 1
ATOM 553 O O . LYS A 1 70 ? -3.655 -5.135 3.397 1.00 95.50 70 LYS A O 1
ATOM 558 N N . ILE A 1 71 ? -1.947 -3.962 4.277 1.00 94.56 71 ILE A N 1
ATOM 559 C CA . ILE A 1 71 ? -1.631 -3.198 3.067 1.00 94.56 71 ILE A CA 1
ATOM 560 C C . ILE A 1 71 ? -0.477 -3.907 2.360 1.00 94.56 71 ILE A C 1
ATOM 562 O O . ILE A 1 71 ? 0.517 -4.234 2.997 1.00 94.56 71 ILE A O 1
ATOM 566 N N . MET A 1 72 ? -0.603 -4.151 1.057 1.00 94.62 72 MET A N 1
ATOM 567 C CA . MET A 1 72 ? 0.455 -4.752 0.242 1.00 94.62 72 MET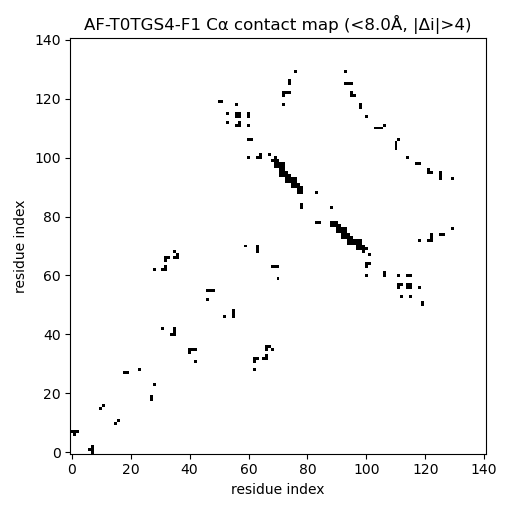 A CA 1
ATOM 568 C C . MET A 1 72 ? 1.013 -3.698 -0.724 1.00 94.62 72 MET A C 1
ATOM 570 O O . MET A 1 72 ? 0.319 -3.362 -1.689 1.00 94.62 72 MET A O 1
ATOM 574 N N . PRO A 1 73 ? 2.222 -3.156 -0.492 1.00 91.88 73 PRO A N 1
ATOM 575 C CA . PRO A 1 73 ? 2.893 -2.282 -1.450 1.00 91.88 73 PRO A CA 1
ATOM 576 C C . PRO A 1 73 ? 3.255 -3.067 -2.713 1.00 91.88 73 PRO A C 1
ATOM 578 O O . PRO A 1 73 ? 3.754 -4.186 -2.625 1.00 91.88 73 PRO A O 1
ATOM 581 N N . VAL A 1 74 ? 3.003 -2.496 -3.891 1.00 89.94 74 VAL A N 1
ATOM 582 C CA . VAL A 1 74 ? 3.345 -3.120 -5.179 1.00 89.94 74 VAL A CA 1
ATOM 583 C C . VAL A 1 74 ? 3.937 -2.066 -6.104 1.00 89.94 74 VAL A C 1
ATOM 585 O O . VAL A 1 74 ? 3.350 -0.994 -6.272 1.00 89.94 74 VAL A O 1
ATOM 588 N N . VAL A 1 75 ? 5.081 -2.368 -6.717 1.00 87.25 75 VAL A N 1
ATOM 589 C CA . VAL A 1 75 ? 5.720 -1.515 -7.726 1.00 87.25 75 VAL A CA 1
ATOM 590 C C . VAL A 1 75 ? 5.619 -2.178 -9.093 1.00 87.25 75 VAL A C 1
ATOM 592 O O . VAL A 1 75 ? 5.929 -3.355 -9.255 1.00 87.25 75 VAL A O 1
ATOM 595 N N . TYR A 1 76 ? 5.183 -1.394 -10.074 1.00 84.75 76 TYR A N 1
ATOM 596 C CA . TYR A 1 76 ? 5.174 -1.759 -11.485 1.00 84.75 76 TYR A CA 1
ATOM 597 C C . TYR A 1 76 ? 6.411 -1.177 -12.168 1.00 84.75 76 TYR A C 1
ATOM 599 O O . TYR A 1 76 ? 6.647 0.033 -12.092 1.00 84.75 76 TYR A O 1
ATOM 607 N N . ALA A 1 77 ? 7.154 -2.029 -12.863 1.00 83.06 77 ALA A N 1
ATOM 608 C CA . ALA A 1 77 ? 8.265 -1.661 -13.721 1.00 83.06 77 ALA A CA 1
ATOM 609 C C . ALA A 1 77 ? 8.009 -2.215 -15.126 1.00 83.06 77 ALA A C 1
ATOM 611 O O . ALA A 1 77 ? 7.993 -3.421 -15.354 1.00 83.06 77 ALA A O 1
ATOM 612 N N . GLY A 1 78 ? 7.773 -1.331 -16.086 1.00 82.38 78 GLY A N 1
ATOM 613 C CA . GLY A 1 78 ? 7.417 -1.742 -17.436 1.00 82.38 78 GLY A CA 1
ATOM 614 C C . GLY A 1 78 ? 7.090 -0.554 -18.331 1.00 82.38 78 GLY A C 1
ATOM 615 O O . GLY A 1 78 ? 7.196 0.600 -17.900 1.00 82.38 78 GLY A O 1
ATOM 616 N N . PRO A 1 79 ? 6.677 -0.812 -19.578 1.00 79.38 79 PRO A N 1
ATOM 617 C CA . PRO A 1 79 ? 6.293 0.236 -20.510 1.00 79.38 79 PRO A CA 1
ATOM 618 C C . PRO A 1 79 ? 5.162 1.097 -19.937 1.00 79.38 79 PRO A C 1
ATOM 620 O O . PRO A 1 79 ? 4.131 0.596 -19.488 1.00 79.38 79 PRO A O 1
ATOM 623 N N . MET A 1 80 ? 5.351 2.417 -19.988 1.00 77.31 80 MET A N 1
ATOM 624 C CA . MET A 1 80 ? 4.343 3.410 -19.583 1.00 77.31 80 MET A CA 1
ATOM 625 C C . MET A 1 80 ? 3.323 3.695 -20.694 1.00 77.31 80 MET A C 1
ATOM 627 O O . MET A 1 80 ? 2.301 4.338 -20.465 1.00 77.31 80 MET A O 1
ATOM 631 N N . GLN A 1 81 ? 3.610 3.235 -21.915 1.00 75.88 81 GLN A N 1
ATOM 632 C CA . GLN A 1 81 ? 2.764 3.413 -23.088 1.00 7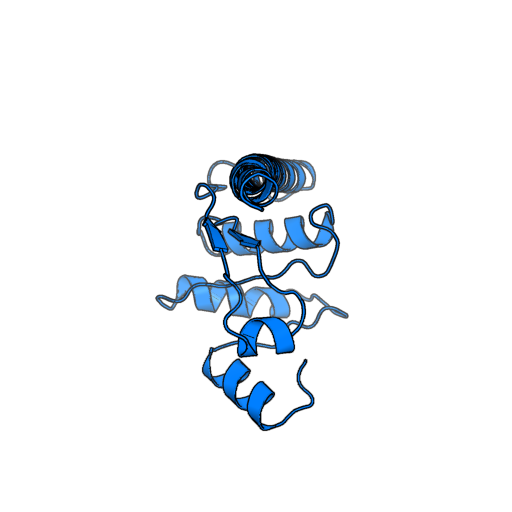5.88 81 GLN A CA 1
ATOM 633 C C . GLN A 1 81 ? 2.155 2.078 -23.505 1.00 75.88 81 GLN A C 1
ATOM 635 O O . GLN A 1 81 ? 2.829 1.048 -23.515 1.00 75.88 81 GLN A O 1
ATOM 640 N N . LEU A 1 82 ? 0.898 2.114 -23.955 1.00 74.38 82 LEU A N 1
ATOM 641 C CA . LEU A 1 82 ? 0.184 0.922 -24.415 1.00 74.38 82 LEU A CA 1
ATOM 642 C C . LEU A 1 82 ? 0.911 0.208 -25.564 1.00 74.38 82 LEU A C 1
ATOM 644 O O . LEU A 1 82 ? 0.866 -1.013 -25.649 1.00 74.38 82 LEU A O 1
ATOM 648 N N . LYS A 1 83 ? 1.623 0.954 -26.419 1.00 78.50 83 LYS A N 1
ATOM 649 C CA . LYS A 1 83 ? 2.411 0.374 -27.511 1.00 78.50 83 LYS A CA 1
ATOM 650 C C . LYS A 1 83 ? 3.472 -0.603 -26.994 1.00 78.50 83 LYS A C 1
ATOM 652 O O . LYS A 1 83 ? 3.575 -1.683 -27.556 1.00 78.50 83 LYS A O 1
ATOM 657 N N . GLY A 1 84 ? 4.176 -0.259 -25.912 1.00 76.62 84 GLY A N 1
ATOM 658 C CA . GLY A 1 84 ? 5.192 -1.132 -25.318 1.00 76.62 84 GLY A CA 1
ATOM 659 C C . GLY A 1 84 ? 4.601 -2.414 -24.725 1.00 76.62 84 GLY A C 1
ATOM 660 O O . GLY A 1 84 ? 5.178 -3.491 -24.853 1.00 76.62 84 GLY A O 1
ATOM 661 N N . LEU A 1 85 ? 3.388 -2.333 -24.161 1.00 80.75 85 LEU A N 1
ATOM 662 C CA . LEU A 1 85 ? 2.649 -3.523 -23.719 1.00 80.75 85 LEU A CA 1
ATOM 663 C C . LEU A 1 85 ? 2.260 -4.425 -24.901 1.00 80.75 85 LEU A C 1
ATOM 665 O O . LEU A 1 85 ? 2.358 -5.644 -24.804 1.00 80.75 85 LEU A O 1
ATOM 669 N N . LEU A 1 86 ? 1.844 -3.839 -26.028 1.00 80.81 86 LEU A N 1
ATOM 670 C CA . LEU A 1 86 ? 1.448 -4.584 -27.230 1.00 80.81 86 LEU A CA 1
ATOM 671 C C . LEU A 1 86 ? 2.635 -5.227 -27.958 1.00 80.81 86 LEU A C 1
ATOM 673 O O . LEU A 1 86 ? 2.461 -6.258 -28.602 1.00 80.81 86 LEU A O 1
ATOM 677 N N . THR A 1 87 ? 3.832 -4.648 -27.855 1.00 85.31 87 THR A N 1
ATOM 678 C CA . THR A 1 87 ? 5.065 -5.208 -28.433 1.00 85.31 87 THR A CA 1
ATOM 679 C C . THR A 1 87 ? 5.714 -6.278 -27.554 1.00 85.31 87 THR A C 1
ATOM 681 O O . THR A 1 87 ? 6.783 -6.772 -27.902 1.00 85.31 87 THR A O 1
ATOM 684 N N . GLY A 1 88 ? 5.085 -6.651 -26.434 1.00 83.69 88 GLY A N 1
ATOM 685 C CA . GLY A 1 88 ? 5.594 -7.684 -25.533 1.00 83.69 88 GLY A CA 1
ATOM 686 C C . GLY A 1 88 ? 6.821 -7.244 -24.737 1.00 83.69 88 GLY A C 1
ATOM 687 O O . GLY A 1 88 ? 7.639 -8.087 -24.371 1.00 83.69 88 GLY A O 1
ATOM 688 N N . GLU A 1 89 ? 6.981 -5.939 -24.480 1.00 83.31 89 GLU A N 1
ATOM 689 C CA . GLU A 1 89 ? 8.035 -5.482 -23.576 1.00 83.31 89 GLU A CA 1
ATOM 690 C C . GLU A 1 89 ? 7.843 -6.094 -22.187 1.00 83.31 89 GLU A C 1
ATOM 692 O O . GLU A 1 89 ? 6.723 -6.272 -21.700 1.00 83.31 89 GLU A O 1
ATOM 697 N N . ARG A 1 90 ? 8.965 -6.416 -21.543 1.00 80.69 90 ARG A N 1
ATOM 698 C CA . ARG A 1 90 ? 8.973 -7.032 -20.221 1.00 80.69 90 ARG A CA 1
ATOM 699 C C . ARG A 1 90 ? 8.251 -6.141 -19.206 1.00 80.69 90 ARG A C 1
ATOM 701 O O . ARG A 1 90 ? 8.540 -4.951 -19.093 1.00 80.69 90 ARG A O 1
ATOM 708 N N . VAL A 1 91 ? 7.352 -6.766 -18.455 1.00 84.69 91 VAL A N 1
ATOM 709 C CA . VAL A 1 91 ? 6.665 -6.185 -17.305 1.00 84.69 91 VAL A CA 1
ATOM 710 C C . VAL A 1 91 ? 7.117 -6.940 -16.069 1.00 84.69 91 VAL A C 1
ATOM 712 O O . VAL A 1 91 ? 6.936 -8.154 -15.982 1.00 84.69 91 VAL A O 1
ATOM 715 N N . ASP A 1 92 ? 7.667 -6.210 -15.112 1.00 84.50 92 ASP A N 1
ATOM 716 C CA . ASP A 1 92 ? 8.032 -6.711 -13.799 1.00 84.50 92 ASP A CA 1
ATOM 717 C C . ASP A 1 92 ? 7.112 -6.075 -12.748 1.00 84.50 92 ASP A C 1
ATOM 719 O O . ASP A 1 92 ? 6.846 -4.869 -12.750 1.00 84.50 92 ASP A O 1
ATOM 723 N N . MET A 1 93 ? 6.594 -6.905 -11.846 1.00 86.81 93 MET A N 1
ATOM 724 C CA . MET A 1 93 ? 5.836 -6.462 -10.679 1.00 86.81 93 MET A CA 1
ATOM 725 C C . MET A 1 93 ? 6.561 -6.939 -9.434 1.00 86.81 93 MET A C 1
ATOM 727 O O . MET A 1 93 ? 6.756 -8.143 -9.265 1.00 86.81 93 MET A O 1
ATOM 731 N N . ASN A 1 94 ? 6.928 -6.006 -8.563 1.00 89.69 94 ASN A N 1
ATOM 732 C CA . ASN A 1 94 ? 7.562 -6.324 -7.294 1.00 89.69 94 ASN A CA 1
ATOM 733 C C . ASN A 1 94 ? 6.569 -6.108 -6.145 1.00 89.69 94 ASN A C 1
ATOM 735 O O . ASN A 1 94 ? 5.962 -5.038 -6.032 1.00 89.69 94 ASN A O 1
ATOM 739 N N . PHE A 1 95 ? 6.386 -7.141 -5.326 1.00 92.00 95 PHE A N 1
ATOM 740 C CA . PHE A 1 95 ? 5.463 -7.160 -4.196 1.00 92.00 95 PHE A CA 1
ATOM 741 C C . PHE A 1 95 ? 6.250 -6.976 -2.899 1.00 92.00 95 PHE A C 1
ATOM 743 O O . PHE A 1 95 ? 7.184 -7.721 -2.609 1.00 92.00 95 PHE A O 1
ATOM 750 N N . GLY A 1 96 ? 5.861 -5.970 -2.120 1.00 91.31 96 GLY A N 1
ATOM 751 C CA . GLY A 1 96 ? 6.463 -5.650 -0.833 1.00 91.31 96 GLY A CA 1
ATOM 752 C C . GLY A 1 96 ? 6.085 -6.616 0.277 1.00 91.31 96 GLY A C 1
ATOM 753 O O . GLY A 1 96 ? 5.404 -7.622 0.074 1.00 91.31 96 GLY A O 1
ATOM 754 N N . AS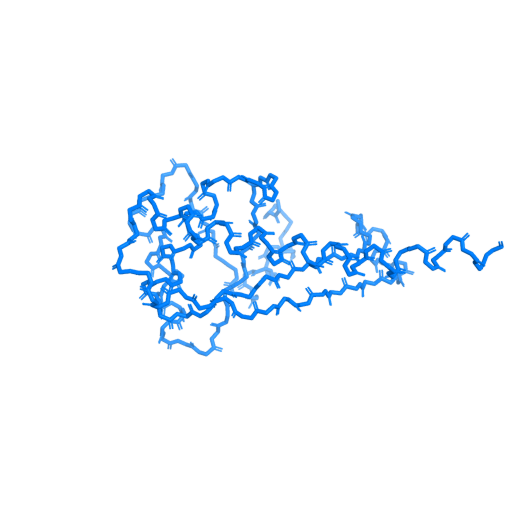N A 1 97 ? 6.499 -6.273 1.493 1.00 94.44 97 ASN A N 1
ATOM 755 C CA . ASN A 1 97 ? 6.015 -6.981 2.667 1.00 94.44 97 ASN A CA 1
ATOM 756 C C . ASN A 1 97 ? 4.597 -6.503 3.024 1.00 94.44 97 ASN A C 1
ATOM 758 O O . ASN A 1 97 ? 4.321 -5.302 2.951 1.00 94.44 97 ASN A O 1
ATOM 762 N N . PRO A 1 98 ? 3.689 -7.400 3.458 1.00 95.62 98 PRO A N 1
ATOM 763 C CA . PRO A 1 98 ? 2.402 -6.986 3.997 1.00 95.62 98 PRO A CA 1
ATOM 764 C C . PRO A 1 98 ? 2.592 -6.107 5.240 1.00 95.62 98 PRO A C 1
ATOM 766 O O . PRO A 1 98 ? 3.085 -6.571 6.268 1.00 95.62 98 PRO A O 1
ATOM 769 N N . ILE A 1 99 ? 2.133 -4.861 5.172 1.00 95.06 99 ILE A N 1
ATOM 770 C CA . ILE A 1 99 ? 2.155 -3.912 6.283 1.00 95.06 99 ILE A CA 1
ATOM 771 C C . ILE A 1 99 ? 0.917 -4.156 7.147 1.00 95.06 99 ILE A C 1
ATOM 773 O O . ILE A 1 99 ? -0.224 -3.983 6.702 1.00 95.06 99 ILE A O 1
ATOM 777 N N . ASP A 1 100 ? 1.148 -4.568 8.390 1.00 94.56 100 ASP A N 1
ATOM 778 C CA . ASP A 1 100 ? 0.118 -4.640 9.421 1.00 94.56 100 ASP A CA 1
ATOM 779 C C . ASP A 1 100 ? 0.017 -3.291 10.148 1.00 94.56 100 ASP A C 1
ATOM 781 O O . ASP A 1 100 ? 1.028 -2.684 10.501 1.00 94.56 100 ASP A O 1
ATOM 785 N N . ILE A 1 101 ? -1.214 -2.820 10.334 1.00 93.94 101 ILE A N 1
ATOM 786 C CA . ILE A 1 101 ? -1.534 -1.556 11.018 1.00 93.94 101 ILE A CA 1
ATOM 787 C C . ILE A 1 101 ? -2.508 -1.777 12.186 1.00 93.94 101 ILE A C 1
ATOM 789 O O . ILE A 1 101 ? -3.176 -0.856 12.682 1.00 93.94 101 ILE A O 1
ATOM 793 N N . SER A 1 102 ? -2.685 -3.034 12.596 1.00 91.81 102 SER A N 1
ATOM 794 C CA . SER A 1 102 ? -3.559 -3.404 13.707 1.00 91.81 102 SER A CA 1
ATOM 795 C C . SER A 1 102 ? -3.064 -2.847 15.046 1.00 91.81 102 SER A C 1
ATOM 797 O O . SER A 1 102 ? -3.905 -2.494 15.877 1.00 91.81 102 SER A O 1
ATOM 799 N N . ASP A 1 103 ? -1.753 -2.651 15.196 1.00 93.88 103 ASP A N 1
ATOM 800 C CA . ASP A 1 103 ? -1.062 -2.073 16.355 1.00 93.88 103 ASP A CA 1
ATOM 801 C C . ASP A 1 103 ? -1.361 -0.577 16.568 1.00 93.88 103 ASP A C 1
ATOM 803 O O . ASP A 1 103 ? -1.403 -0.101 17.705 1.00 93.88 103 ASP A O 1
ATOM 807 N N . ILE A 1 104 ? -1.661 0.163 15.498 1.00 91.88 104 ILE A N 1
ATOM 808 C CA . ILE A 1 104 ? -1.920 1.608 15.565 1.00 91.88 104 ILE A CA 1
ATOM 809 C C . ILE A 1 104 ? -3.312 1.869 16.151 1.00 91.88 104 ILE A C 1
ATOM 811 O O . ILE A 1 104 ? -4.335 1.644 15.504 1.00 91.88 104 ILE A O 1
ATOM 815 N N . LYS A 1 105 ? -3.394 2.338 17.398 1.00 86.69 105 LYS A N 1
ATOM 816 C CA . LYS A 1 105 ? -4.671 2.428 18.138 1.00 86.69 105 LYS A CA 1
ATOM 817 C C . LYS A 1 105 ? -5.676 3.420 17.541 1.00 86.69 105 LYS A C 1
ATOM 819 O O . LYS A 1 105 ? -6.876 3.151 17.578 1.00 86.69 105 LYS A O 1
ATOM 824 N N . ARG A 1 106 ? -5.213 4.560 17.022 1.00 86.69 106 ARG A N 1
ATOM 825 C CA . ARG A 1 106 ? -6.057 5.643 16.491 1.00 86.69 106 ARG A CA 1
ATOM 826 C C . ARG A 1 106 ? -5.521 6.107 15.140 1.00 86.69 106 ARG A C 1
ATOM 828 O O . ARG A 1 106 ? -4.317 6.176 14.962 1.00 86.69 106 ARG A O 1
ATOM 835 N N . MET A 1 107 ? -6.424 6.423 14.213 1.00 86.12 107 MET A N 1
ATOM 836 C CA . MET A 1 107 ? -6.096 7.050 12.924 1.00 86.12 107 MET A CA 1
ATOM 837 C C . MET A 1 107 ? -6.212 8.578 13.061 1.00 86.12 107 MET A C 1
ATOM 839 O O . MET A 1 107 ? -7.036 9.200 12.397 1.00 86.12 107 MET A O 1
ATOM 843 N N . ASN A 1 108 ? -5.482 9.144 14.026 1.00 87.75 108 ASN A N 1
ATOM 844 C CA . ASN A 1 108 ? -5.204 10.583 14.113 1.00 87.75 108 ASN A CA 1
ATOM 845 C C . ASN A 1 108 ? -4.013 10.922 13.200 1.00 87.75 108 ASN A C 1
ATOM 847 O O . ASN A 1 108 ? -3.458 10.022 12.574 1.00 87.75 108 ASN A O 1
ATOM 851 N N . ASP A 1 109 ? -3.604 12.188 13.158 1.00 86.06 109 ASP A N 1
ATOM 852 C CA . ASP A 1 109 ? -2.503 12.644 12.299 1.00 86.06 109 ASP A CA 1
ATOM 853 C C . ASP A 1 109 ? -1.218 11.827 12.515 1.00 86.06 109 ASP A C 1
ATOM 855 O O . ASP A 1 109 ? -0.666 11.303 11.554 1.00 86.06 109 ASP A O 1
ATOM 859 N N . GLU A 1 110 ? -0.829 11.583 13.773 1.00 89.62 110 GLU A N 1
ATOM 860 C CA . GLU A 1 110 ? 0.326 10.740 14.129 1.00 89.62 110 GLU A CA 1
ATOM 861 C C . GLU A 1 110 ? 0.182 9.294 13.625 1.00 89.62 110 GLU A C 1
ATOM 863 O O . GLU A 1 110 ? 1.109 8.716 13.062 1.00 89.62 110 GLU A O 1
ATOM 868 N N . GLY A 1 111 ? -0.993 8.683 13.813 1.00 90.31 111 GLY A N 1
ATOM 869 C CA . GLY A 1 111 ? -1.249 7.321 13.349 1.00 90.31 111 GLY A CA 1
ATOM 870 C C . GLY A 1 111 ? -1.265 7.214 11.824 1.00 90.31 111 GLY A C 1
ATOM 871 O O . GLY A 1 111 ? -0.808 6.213 11.275 1.00 90.31 111 GLY A O 1
ATOM 872 N N . ILE A 1 112 ? -1.773 8.236 11.134 1.00 87.94 112 ILE A N 1
ATOM 873 C CA . ILE A 1 112 ? -1.753 8.322 9.669 1.00 87.94 112 ILE A CA 1
ATOM 874 C C . ILE A 1 112 ? -0.317 8.492 9.170 1.00 87.94 112 ILE A C 1
ATOM 876 O O . ILE A 1 112 ? 0.069 7.819 8.214 1.00 87.94 112 ILE A O 1
ATOM 880 N N . GLU A 1 113 ? 0.472 9.343 9.822 1.00 88.50 113 GLU A N 1
ATOM 881 C CA . GLU A 1 113 ? 1.882 9.560 9.509 1.00 88.50 113 GLU A CA 1
ATOM 882 C C . GLU A 1 113 ? 2.706 8.280 9.699 1.00 88.50 113 GLU A C 1
ATOM 884 O O . GLU A 1 113 ? 3.471 7.906 8.814 1.00 88.50 113 GLU A O 1
ATOM 889 N N . GLU A 1 114 ? 2.477 7.530 10.776 1.00 91.69 114 GLU A N 1
ATOM 890 C CA . GLU A 1 114 ? 3.131 6.237 11.007 1.00 91.69 114 GLU A CA 1
ATOM 891 C C . GLU A 1 114 ? 2.819 5.229 9.887 1.00 91.69 114 GLU A C 1
ATOM 893 O O . GLU A 1 114 ? 3.724 4.592 9.341 1.00 91.69 114 GLU A O 1
ATOM 898 N N . VAL A 1 115 ? 1.551 5.109 9.472 1.00 90.94 115 VAL A N 1
ATOM 899 C CA . VAL A 1 115 ? 1.194 4.264 8.317 1.00 90.94 115 VAL A CA 1
ATOM 900 C C . VAL A 1 115 ? 1.873 4.770 7.045 1.00 90.94 115 VAL A C 1
ATOM 902 O O . VAL A 1 115 ? 2.395 3.974 6.261 1.00 90.94 115 VAL A O 1
ATOM 905 N N . ALA A 1 116 ? 1.877 6.084 6.830 1.00 88.12 116 ALA A N 1
ATOM 906 C CA . ALA A 1 116 ? 2.483 6.710 5.666 1.00 88.12 116 ALA A CA 1
ATOM 907 C C . ALA A 1 116 ? 3.994 6.451 5.583 1.00 88.12 116 ALA A C 1
ATOM 909 O O . ALA A 1 116 ? 4.501 6.206 4.481 1.00 88.12 116 ALA A O 1
ATOM 910 N N . ASN A 1 117 ? 4.679 6.464 6.726 1.00 90.12 117 ASN A N 1
ATOM 911 C CA . ASN A 1 117 ? 6.096 6.152 6.860 1.00 90.12 117 ASN A CA 1
ATOM 912 C C . ASN A 1 117 ? 6.360 4.680 6.552 1.00 90.12 117 ASN A C 1
ATOM 914 O O . ASN A 1 117 ? 7.175 4.398 5.680 1.00 90.12 117 ASN A O 1
ATOM 918 N N . ARG A 1 118 ? 5.603 3.742 7.140 1.00 92.56 118 ARG A N 1
ATOM 919 C CA . ARG A 1 118 ? 5.738 2.302 6.833 1.00 92.56 118 ARG A CA 1
ATOM 920 C C . ARG A 1 118 ? 5.556 2.003 5.344 1.00 92.56 118 ARG A C 1
ATOM 922 O O . ARG A 1 118 ? 6.325 1.241 4.764 1.00 92.56 118 ARG A O 1
ATOM 929 N N . ILE A 1 119 ? 4.552 2.622 4.717 1.00 90.12 119 ILE A N 1
ATOM 930 C CA . ILE A 1 119 ? 4.315 2.499 3.272 1.00 90.12 119 ILE A CA 1
ATOM 931 C C . ILE A 1 119 ? 5.496 3.064 2.479 1.00 90.12 119 ILE A C 1
ATOM 933 O O . ILE A 1 119 ? 5.932 2.435 1.517 1.00 90.12 119 ILE A O 1
ATOM 937 N N . GLN A 1 120 ? 6.007 4.239 2.862 1.00 87.56 120 GLN A N 1
ATOM 938 C CA . GLN A 1 120 ? 7.138 4.862 2.175 1.00 87.56 120 GLN A CA 1
ATOM 939 C C . GLN A 1 120 ? 8.394 3.998 2.275 1.00 87.56 120 GLN A C 1
ATOM 941 O O . GLN A 1 120 ? 9.008 3.726 1.253 1.00 87.56 120 GLN A O 1
ATOM 946 N N . THR A 1 121 ? 8.721 3.505 3.469 1.00 91.50 121 THR A N 1
ATOM 947 C CA . THR A 1 121 ? 9.884 2.644 3.702 1.00 91.50 121 THR A CA 1
ATOM 948 C C . THR A 1 121 ? 9.844 1.385 2.841 1.00 91.50 121 THR A C 1
ATOM 950 O O . THR A 1 121 ? 10.855 1.015 2.248 1.00 91.50 121 THR A O 1
ATOM 953 N N . GLU A 1 122 ? 8.684 0.734 2.718 1.00 91.69 122 GLU A N 1
ATOM 954 C CA . GLU A 1 122 ? 8.559 -0.428 1.833 1.00 91.69 122 GLU A CA 1
ATOM 955 C C . GLU A 1 122 ? 8.666 -0.053 0.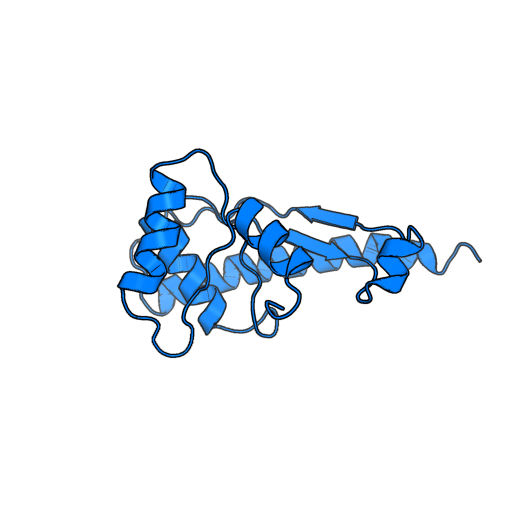352 1.00 91.69 122 GLU A C 1
ATOM 957 O O . GLU A 1 122 ? 9.272 -0.800 -0.412 1.00 91.69 122 GLU A O 1
ATOM 962 N N . PHE A 1 123 ? 8.139 1.099 -0.075 1.00 88.50 123 PHE A N 1
ATOM 963 C CA . PHE A 1 123 ? 8.354 1.561 -1.449 1.00 88.50 123 PHE A CA 1
ATOM 964 C C . PHE A 1 123 ? 9.823 1.866 -1.739 1.00 88.50 123 PHE A C 1
ATOM 966 O O . PHE A 1 123 ? 10.314 1.437 -2.778 1.00 88.50 123 PHE A O 1
ATOM 973 N N . ASP A 1 124 ? 10.533 2.519 -0.821 1.00 88.94 124 ASP A N 1
ATOM 974 C CA . ASP A 1 124 ? 11.959 2.821 -0.974 1.00 88.94 124 ASP A CA 1
ATOM 975 C C . ASP A 1 124 ? 12.783 1.524 -1.065 1.00 88.94 124 ASP A C 1
ATOM 977 O O . ASP A 1 124 ? 13.679 1.403 -1.904 1.00 88.94 124 ASP A O 1
ATOM 981 N N . ARG A 1 125 ? 12.432 0.509 -0.260 1.00 91.06 125 ARG A N 1
ATOM 982 C CA . ARG A 1 125 ? 13.024 -0.836 -0.338 1.00 91.06 125 ARG A CA 1
ATOM 983 C C . ARG A 1 125 ? 12.781 -1.479 -1.704 1.00 91.06 125 ARG A C 1
ATOM 985 O O . ARG A 1 125 ? 13.719 -1.999 -2.306 1.00 91.06 125 ARG A O 1
ATOM 992 N N . LEU A 1 126 ? 11.537 -1.451 -2.183 1.00 89.50 126 LEU A N 1
ATOM 993 C CA . LEU A 1 126 ? 11.159 -2.010 -3.484 1.00 89.50 126 LEU A CA 1
ATOM 994 C C . LEU A 1 126 ? 11.840 -1.279 -4.643 1.00 89.50 126 LEU A C 1
ATOM 996 O O . LEU A 1 126 ? 12.236 -1.915 -5.615 1.00 89.50 126 LEU A O 1
ATOM 1000 N N . ASP A 1 127 ? 11.998 0.039 -4.550 1.00 84.62 127 ASP A N 1
ATOM 1001 C CA . ASP A 1 127 ? 12.692 0.840 -5.556 1.00 84.62 127 ASP A CA 1
ATOM 1002 C C . ASP A 1 127 ? 14.188 0.511 -5.602 1.00 84.62 127 ASP A C 1
ATOM 1004 O O . ASP A 1 127 ? 14.738 0.338 -6.692 1.00 84.62 127 ASP A O 1
ATOM 1008 N N . ALA A 1 128 ? 14.837 0.346 -4.445 1.00 86.38 128 ALA A N 1
ATOM 1009 C CA . ALA A 1 128 ? 16.228 -0.100 -4.373 1.00 86.38 128 ALA A CA 1
ATOM 1010 C C . ALA A 1 128 ? 16.405 -1.502 -4.979 1.00 86.38 128 ALA A C 1
ATOM 1012 O O . ALA A 1 128 ? 17.342 -1.740 -5.743 1.00 86.38 128 ALA A O 1
ATOM 1013 N N . GLU A 1 129 ? 15.476 -2.416 -4.694 1.00 84.81 129 GLU A N 1
ATOM 10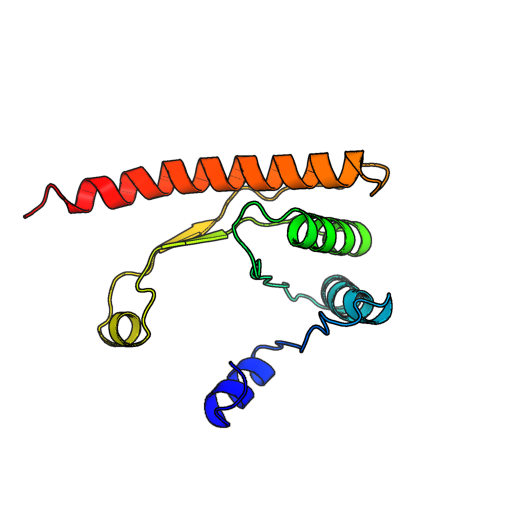14 C CA . GLU A 1 129 ? 15.459 -3.762 -5.266 1.00 84.81 129 GLU A CA 1
ATOM 1015 C C . GLU A 1 129 ? 15.279 -3.710 -6.793 1.00 84.81 129 GLU A C 1
ATOM 1017 O O . GLU A 1 129 ? 16.075 -4.280 -7.540 1.00 84.81 129 GLU A O 1
ATOM 1022 N N . ASN A 1 130 ? 14.312 -2.932 -7.282 1.00 81.31 130 ASN A N 1
ATOM 1023 C CA . ASN A 1 130 ? 14.052 -2.754 -8.713 1.00 81.31 130 ASN A CA 1
ATOM 1024 C C . ASN A 1 130 ? 15.223 -2.101 -9.458 1.00 81.31 130 ASN A C 1
ATOM 1026 O O . ASN A 1 130 ? 15.507 -2.470 -10.600 1.00 81.31 130 ASN A O 1
ATOM 1030 N N . ALA A 1 131 ? 15.944 -1.172 -8.825 1.00 75.62 131 ALA A N 1
ATOM 1031 C CA . ALA A 1 131 ? 17.133 -0.562 -9.411 1.00 75.62 131 ALA A CA 1
ATOM 1032 C C . ALA A 1 131 ? 18.201 -1.615 -9.757 1.00 75.62 131 ALA A C 1
ATOM 1034 O O . ALA A 1 131 ? 18.811 -1.530 -10.823 1.00 75.62 131 ALA A O 1
ATOM 1035 N N . THR A 1 132 ? 18.375 -2.658 -8.935 1.00 65.81 132 THR A N 1
ATOM 1036 C CA . THR A 1 132 ? 19.330 -3.744 -9.231 1.00 65.81 132 THR A CA 1
ATOM 1037 C C . THR A 1 132 ? 18.956 -4.540 -10.485 1.00 65.81 132 THR A C 1
ATOM 1039 O O . THR A 1 132 ? 19.831 -4.908 -11.271 1.00 65.81 132 THR A O 1
ATOM 1042 N N . PHE A 1 133 ? 17.660 -4.732 -10.743 1.00 64.56 133 PHE A N 1
ATOM 1043 C CA . PHE A 1 133 ? 17.175 -5.413 -11.944 1.00 64.56 133 PHE A CA 1
ATOM 1044 C C . PHE A 1 133 ? 17.324 -4.560 -13.211 1.00 64.56 133 PHE A C 1
ATOM 1046 O O . PHE A 1 133 ? 17.557 -5.098 -14.295 1.00 64.56 133 PHE A O 1
ATOM 1053 N N . HIS A 1 134 ? 17.245 -3.232 -13.091 1.00 57.88 134 HIS A N 1
ATOM 1054 C CA . HIS A 1 134 ? 17.409 -2.315 -14.221 1.00 57.88 134 HIS A CA 1
ATOM 1055 C C . HIS A 1 134 ? 18.873 -1.959 -14.534 1.00 57.88 134 HIS A C 1
ATOM 1057 O O . HIS A 1 134 ? 19.185 -1.733 -15.703 1.00 57.88 134 HIS A O 1
ATOM 1063 N N . ILE A 1 135 ? 19.789 -1.976 -13.554 1.00 50.28 135 ILE A N 1
ATOM 1064 C CA . ILE A 1 135 ? 21.236 -1.762 -13.779 1.00 50.28 135 ILE A CA 1
ATOM 1065 C C . ILE A 1 135 ? 21.830 -2.865 -14.673 1.00 50.28 135 ILE A C 1
ATOM 1067 O O . ILE A 1 135 ? 22.608 -2.573 -15.582 1.00 50.28 135 ILE A O 1
ATOM 1071 N N . ASN A 1 136 ? 21.388 -4.116 -14.511 1.00 44.19 136 ASN A N 1
ATOM 1072 C CA . ASN A 1 136 ? 21.839 -5.244 -15.338 1.00 44.19 136 ASN A CA 1
ATOM 1073 C C . ASN A 1 136 ? 21.409 -5.157 -16.815 1.00 44.19 136 ASN A C 1
ATOM 1075 O O . ASN A 1 136 ? 21.896 -5.924 -17.642 1.00 44.19 136 ASN A O 1
ATOM 1079 N N . LYS A 1 137 ? 20.523 -4.220 -17.181 1.00 46.09 137 LYS A N 1
ATOM 1080 C CA . LYS A 1 137 ? 20.078 -4.022 -18.568 1.00 46.09 137 LYS A CA 1
ATOM 1081 C C . LYS A 1 137 ? 21.085 -3.221 -19.409 1.00 46.09 137 LYS A C 1
ATOM 1083 O O . LYS A 1 137 ? 21.129 -3.408 -20.619 1.00 46.09 137 LYS A O 1
ATOM 1088 N N . ASN A 1 138 ? 21.925 -2.392 -18.780 1.00 40.12 138 ASN A N 1
ATOM 1089 C CA . ASN A 1 138 ? 22.909 -1.537 -19.467 1.00 40.12 138 ASN A CA 1
ATOM 1090 C C . ASN A 1 138 ? 24.307 -2.177 -19.615 1.00 40.12 138 ASN A C 1
ATOM 1092 O O . ASN A 1 138 ? 25.245 -1.497 -20.020 1.00 40.12 138 ASN A O 1
ATOM 1096 N N . GLN A 1 139 ? 24.473 -3.456 -19.264 1.00 36.16 139 GLN A N 1
ATOM 1097 C CA . GLN A 1 139 ? 25.758 -4.176 -19.328 1.00 36.16 139 GLN A CA 1
ATOM 1098 C C . GLN A 1 139 ? 25.754 -5.347 -20.332 1.00 36.16 139 GLN A C 1
ATOM 1100 O O . GLN A 1 139 ? 26.747 -6.058 -20.436 1.00 36.16 139 GLN A O 1
ATOM 1105 N N . ILE A 1 140 ? 24.655 -5.567 -21.067 1.00 38.47 140 ILE A N 1
ATOM 1106 C CA . ILE A 1 140 ? 24.520 -6.674 -22.037 1.00 38.47 140 ILE A CA 1
ATOM 1107 C C . ILE A 1 140 ? 24.166 -6.147 -23.437 1.00 38.47 140 ILE A C 1
ATOM 1109 O O . ILE A 1 140 ? 23.359 -6.751 -24.143 1.00 38.47 140 ILE A O 1
ATOM 1113 N N . HIS A 1 141 ? 24.721 -5.000 -23.831 1.00 35.34 141 HIS A N 1
ATOM 1114 C CA . HIS A 1 141 ? 24.811 -4.567 -25.231 1.00 35.34 141 HIS A CA 1
ATOM 1115 C C . HIS A 1 141 ? 26.266 -4.229 -25.540 1.00 35.34 141 HIS A C 1
ATOM 1117 O O . HIS A 1 141 ? 26.862 -3.480 -24.734 1.00 35.34 141 HIS A O 1
#

Sequence (141 aa):
MFENRIFGWWIRMCGAFPIDRENPGQKAIKYPINMLRKSNRSLVMFPSGSRHSTDVKGGVAVIAKMAKVKIMPVVYAGPMQLKGLLTGERVDMNFGNPIDISDIKRMNDEGIEEVANRIQTEFDRLDAENATFHINKNQIH

Secondary structure (DSSP, 8-state):
---SHHHHHHHHHTT-----SSS--HHHHHHHHHHHHHSS-PPP---SS-TT-HHHHHHHHHHHHHHT--B--EEEES-SSHHHHHTT---EEEE-PPBP-SS----SHHHHHHHHHHHHHHHHHHHHHHHHHHHGGGG--

Mean predicted aligned error: 9.1 Å